Protein AF-A0A7J2RGS8-F1 (afdb_monomer_lite)

Structure (mmCIF, N/CA/C/O backbone):
data_AF-A0A7J2RGS8-F1
#
_entry.id   AF-A0A7J2RGS8-F1
#
loop_
_atom_site.group_PDB
_atom_site.id
_atom_site.type_symbol
_atom_site.label_atom_id
_atom_site.label_alt_id
_atom_site.label_comp_id
_atom_site.label_asym_id
_atom_site.label_entity_id
_atom_site.label_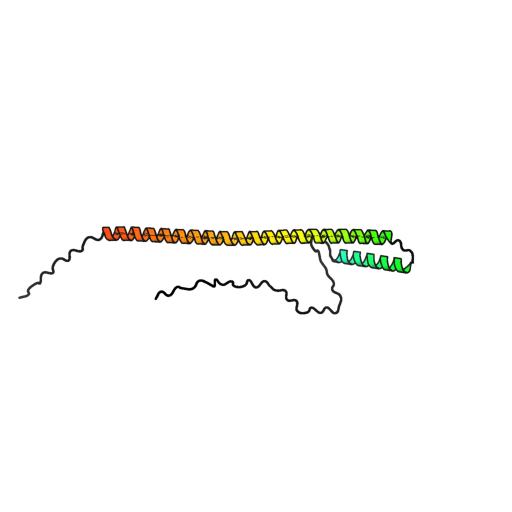seq_id
_atom_site.pdbx_PDB_ins_code
_atom_site.Cartn_x
_atom_site.Cartn_y
_atom_site.Cartn_z
_atom_site.occupancy
_atom_site.B_iso_or_equiv
_atom_site.auth_seq_id
_atom_site.auth_comp_id
_atom_site.auth_asym_id
_atom_site.auth_atom_id
_atom_site.pdbx_PDB_model_num
ATOM 1 N N . MET A 1 1 ? -1.631 3.831 64.122 1.00 44.16 1 MET A N 1
ATOM 2 C CA . MET A 1 1 ? -0.641 3.777 63.029 1.00 44.16 1 MET A CA 1
ATOM 3 C C . MET A 1 1 ? -1.417 3.383 61.784 1.00 44.16 1 MET A C 1
ATOM 5 O O . MET A 1 1 ? -1.829 2.237 61.669 1.00 44.16 1 MET A O 1
ATOM 9 N N . GLU A 1 2 ? -1.794 4.371 60.975 1.00 33.91 2 GLU A N 1
ATOM 10 C CA . GLU A 1 2 ? -2.607 4.170 59.770 1.00 33.91 2 GLU A CA 1
ATOM 11 C C . GLU A 1 2 ? -1.736 3.587 58.656 1.00 33.91 2 GLU A C 1
ATOM 13 O O . GLU A 1 2 ? -0.717 4.173 58.294 1.00 33.91 2 GLU A O 1
ATOM 18 N N . VAL A 1 3 ? -2.135 2.441 58.108 1.00 49.09 3 VAL A N 1
ATOM 19 C CA . VAL A 1 3 ? -1.510 1.866 56.913 1.00 49.09 3 VAL A CA 1
ATOM 20 C C . VAL A 1 3 ? -2.372 2.261 55.718 1.00 49.09 3 VAL A C 1
ATOM 22 O O . VAL A 1 3 ? -3.508 1.812 55.579 1.00 49.09 3 VAL A O 1
ATOM 25 N N . ARG A 1 4 ? -1.845 3.156 54.880 1.00 43.88 4 ARG A N 1
ATOM 26 C CA . ARG A 1 4 ? -2.452 3.546 53.601 1.00 43.88 4 ARG A CA 1
ATOM 27 C C . ARG A 1 4 ? -2.263 2.420 52.572 1.00 43.88 4 ARG A C 1
ATOM 29 O O . ARG A 1 4 ? -1.151 1.903 52.487 1.00 43.88 4 ARG A O 1
ATOM 36 N N . PRO A 1 5 ? -3.263 2.083 51.740 1.00 48.50 5 PRO A N 1
ATOM 37 C CA . PRO A 1 5 ? -3.039 1.244 50.568 1.00 48.50 5 PRO A CA 1
ATOM 38 C C . PRO A 1 5 ? -2.355 2.053 49.457 1.00 48.50 5 PRO A C 1
ATOM 40 O O . PRO A 1 5 ? -2.741 3.186 49.164 1.00 48.50 5 PRO A O 1
ATOM 43 N N . THR A 1 6 ? -1.327 1.464 48.854 1.00 51.09 6 THR A N 1
ATOM 44 C CA . THR A 1 6 ? -0.573 1.994 47.715 1.00 51.09 6 THR A CA 1
ATOM 45 C C . THR A 1 6 ? -1.404 1.931 46.435 1.00 51.09 6 THR A C 1
ATOM 47 O O . THR A 1 6 ? -1.865 0.862 46.045 1.00 51.09 6 THR A O 1
ATOM 50 N N . ASN A 1 7 ? -1.555 3.073 45.762 1.00 48.75 7 ASN A N 1
ATOM 51 C CA . ASN A 1 7 ? -1.927 3.123 44.350 1.00 48.75 7 ASN A CA 1
ATOM 52 C C . ASN A 1 7 ? -0.780 2.557 43.503 1.00 48.75 7 ASN A C 1
ATOM 54 O O . ASN A 1 7 ? 0.375 2.898 43.759 1.00 48.75 7 ASN A O 1
ATOM 58 N N . GLY A 1 8 ? -1.107 1.826 42.440 1.00 40.47 8 GLY A N 1
ATOM 59 C CA . GLY A 1 8 ? -0.218 1.705 41.286 1.00 40.47 8 GLY A CA 1
ATOM 60 C C . GLY A 1 8 ? -0.143 0.305 40.702 1.00 40.47 8 GLY A C 1
ATOM 61 O O . GLY A 1 8 ? 0.490 -0.570 41.280 1.00 40.47 8 GLY A O 1
ATOM 62 N N . GLY A 1 9 ? -0.728 0.147 39.517 1.00 37.19 9 GLY A N 1
ATOM 63 C CA . GLY A 1 9 ? -0.456 -0.981 38.635 1.00 37.19 9 GLY A CA 1
ATOM 64 C C . GLY A 1 9 ? -1.698 -1.506 37.938 1.00 37.19 9 GLY A C 1
ATOM 65 O O . GLY A 1 9 ? -1.950 -2.700 38.009 1.00 37.19 9 GLY A O 1
ATOM 66 N N . ASP A 1 10 ? -2.486 -0.631 37.304 1.00 43.78 10 ASP A N 1
ATOM 67 C CA . ASP A 1 10 ? -3.404 -1.099 36.267 1.00 43.78 10 ASP A CA 1
ATOM 68 C C . ASP A 1 10 ? -2.564 -1.801 35.198 1.00 43.78 10 ASP A C 1
ATOM 70 O O . ASP A 1 10 ? -1.628 -1.218 34.642 1.00 43.78 10 ASP A O 1
ATOM 74 N N . ASP A 1 11 ? -2.897 -3.069 34.977 1.00 48.66 11 ASP A N 1
ATOM 75 C CA . ASP A 1 11 ? -2.374 -3.945 33.943 1.00 48.66 11 ASP A CA 1
ATOM 76 C C . ASP A 1 11 ? -2.422 -3.248 32.576 1.00 48.66 11 ASP A C 1
ATOM 78 O O . ASP A 1 11 ? -3.397 -3.326 31.824 1.00 48.66 11 ASP A O 1
ATOM 82 N N . CYS A 1 12 ? -1.315 -2.612 32.202 1.00 45.03 12 CYS A N 1
ATOM 83 C CA . CYS A 1 12 ? -0.928 -2.492 30.808 1.00 45.03 12 CYS A CA 1
ATOM 84 C C . CYS A 1 12 ? -0.550 -3.896 30.333 1.00 45.03 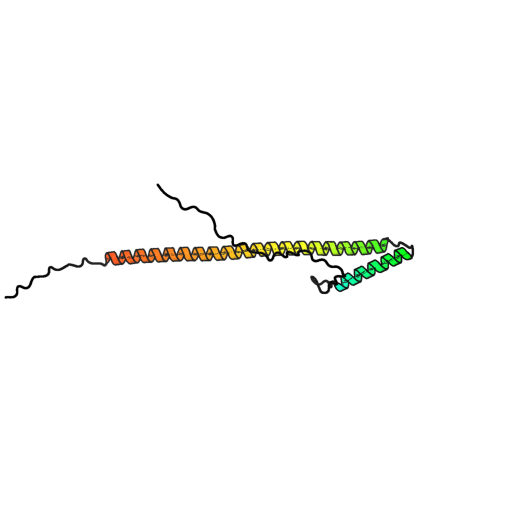12 CYS A C 1
ATOM 86 O O . CYS A 1 12 ? 0.628 -4.211 30.181 1.00 45.03 12 CYS A O 1
ATOM 88 N N . SER A 1 13 ? -1.546 -4.753 30.105 1.00 56.31 13 SER A N 1
ATOM 89 C CA . SER A 1 13 ? -1.356 -5.913 29.246 1.00 56.31 13 SER A CA 1
ATOM 90 C C . SER A 1 13 ? -0.932 -5.365 27.886 1.00 56.31 13 SER A C 1
ATOM 92 O O . SER A 1 13 ? -1.764 -4.852 27.130 1.00 56.31 13 SER A O 1
ATOM 94 N N . GLU A 1 14 ? 0.381 -5.376 27.647 1.00 53.25 14 GLU A N 1
ATOM 95 C CA . GLU A 1 14 ? 1.024 -5.042 26.387 1.00 53.25 14 GLU A CA 1
ATOM 96 C C . GLU A 1 14 ? 0.189 -5.630 25.258 1.00 53.25 14 GLU A C 1
ATOM 98 O O . GLU A 1 14 ? 0.048 -6.848 25.119 1.00 53.25 14 GLU A O 1
ATOM 103 N N . ILE A 1 15 ? -0.378 -4.755 24.429 1.00 45.62 15 ILE A N 1
ATOM 104 C CA . ILE A 1 15 ? -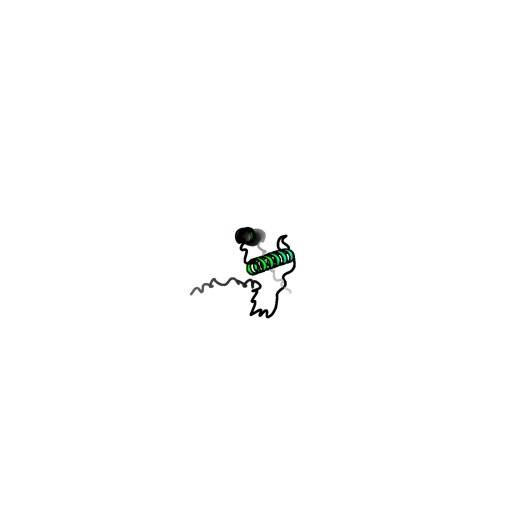0.845 -5.178 23.121 1.00 45.62 15 ILE A CA 1
ATOM 105 C C . ILE A 1 15 ? 0.428 -5.560 22.382 1.00 45.62 15 ILE A C 1
ATOM 107 O O . ILE A 1 15 ? 1.135 -4.703 21.850 1.00 45.62 15 ILE A O 1
ATOM 111 N N . LYS A 1 16 ? 0.733 -6.857 22.395 1.00 43.91 16 LYS A N 1
ATOM 112 C CA . LYS A 1 16 ? 1.757 -7.462 21.561 1.00 43.91 16 LYS A CA 1
ATOM 113 C C . LYS A 1 16 ? 1.281 -7.281 20.121 1.00 43.91 16 LYS A C 1
ATOM 115 O O . LYS A 1 16 ? 0.553 -8.108 19.577 1.00 43.91 16 LYS A O 1
ATOM 120 N N . LEU A 1 17 ? 1.615 -6.132 19.533 1.00 46.06 17 LEU A N 1
ATOM 121 C CA . LEU A 1 17 ? 1.592 -5.955 18.087 1.00 46.06 17 LEU A CA 1
ATOM 122 C C . LEU A 1 17 ? 2.339 -7.164 17.508 1.00 46.06 17 LEU A C 1
ATOM 124 O O . LEU A 1 17 ? 3.356 -7.550 18.098 1.00 46.06 17 LEU A O 1
ATOM 128 N N . PRO A 1 18 ? 1.874 -7.794 16.417 1.00 46.06 18 PRO A N 1
ATOM 129 C CA . PRO A 1 18 ? 2.710 -8.761 15.733 1.00 46.06 18 PRO A CA 1
ATOM 130 C C . PRO A 1 18 ? 3.972 -8.011 15.312 1.00 46.06 18 PRO A C 1
ATOM 132 O O . PRO A 1 18 ? 3.960 -7.218 14.373 1.00 46.06 18 PRO A O 1
ATOM 135 N N . GLN A 1 19 ? 5.052 -8.195 16.069 1.00 45.59 19 GLN A N 1
ATOM 136 C CA . GLN A 1 19 ? 6.361 -7.788 15.623 1.00 45.59 19 GLN A CA 1
ATOM 137 C C . GLN A 1 19 ? 6.646 -8.683 14.426 1.00 45.59 19 GLN A C 1
ATOM 139 O O . GLN A 1 19 ? 6.857 -9.885 14.582 1.00 45.59 19 GLN A O 1
ATOM 144 N N . THR A 1 20 ? 6.637 -8.116 13.224 1.00 47.50 20 THR A N 1
ATOM 145 C CA . THR A 1 20 ? 7.374 -8.696 12.105 1.00 47.50 20 THR A CA 1
ATOM 146 C C . THR A 1 20 ? 8.854 -8.579 12.446 1.00 47.50 20 THR A C 1
ATOM 148 O O . THR A 1 20 ? 9.540 -7.662 12.006 1.00 47.50 20 THR A O 1
ATOM 151 N N . GLN A 1 21 ? 9.328 -9.475 13.310 1.00 47.94 21 GLN A N 1
ATOM 152 C CA . GLN A 1 21 ? 10.741 -9.784 13.419 1.00 47.94 21 GLN A CA 1
ATOM 153 C C . GLN A 1 21 ? 11.068 -10.627 12.190 1.00 47.94 21 GLN A C 1
ATOM 155 O O . GLN A 1 21 ? 10.833 -11.831 12.166 1.00 47.94 21 GLN A O 1
ATOM 160 N N . SER A 1 22 ? 11.536 -9.986 11.122 1.00 54.78 22 SER A N 1
ATOM 161 C CA . SER A 1 22 ? 12.281 -10.711 10.102 1.00 54.78 22 SER A CA 1
ATOM 162 C C . SER A 1 22 ? 13.694 -10.890 10.643 1.00 54.78 22 SER A C 1
ATOM 164 O O . SER A 1 22 ? 14.561 -10.043 10.427 1.00 54.78 22 SER A O 1
ATOM 166 N N . GLU A 1 23 ? 13.911 -11.959 11.404 1.00 56.16 23 GLU A N 1
ATOM 167 C CA . GLU A 1 23 ? 15.265 -12.445 11.633 1.00 56.16 23 GLU A CA 1
ATOM 168 C C . GLU A 1 23 ? 15.755 -13.018 10.301 1.00 56.16 23 GLU A C 1
ATOM 170 O O . GLU A 1 23 ? 15.309 -14.070 9.853 1.00 56.16 23 GLU A O 1
ATOM 175 N N . SER A 1 24 ? 16.603 -12.236 9.635 1.00 64.31 24 SER A N 1
ATOM 176 C CA . SER A 1 24 ? 17.490 -12.659 8.551 1.00 64.31 24 SER A CA 1
ATOM 177 C C . SER A 1 24 ? 16.820 -13.468 7.435 1.00 64.31 24 SER A C 1
ATOM 179 O O . SER A 1 24 ? 17.051 -14.666 7.287 1.00 64.31 24 SER A O 1
ATOM 181 N N . LEU A 1 25 ? 16.025 -12.800 6.592 1.00 65.44 25 LEU A N 1
ATOM 182 C CA . LEU A 1 25 ? 15.636 -13.378 5.307 1.00 65.44 25 LEU A CA 1
ATOM 183 C C . LEU A 1 25 ? 16.820 -13.246 4.336 1.00 65.44 25 LEU A C 1
ATOM 185 O O . LEU A 1 25 ? 16.997 -12.208 3.699 1.00 65.44 25 LEU A O 1
ATOM 189 N N . GLU A 1 26 ? 17.659 -14.275 4.259 1.00 65.38 26 GLU A N 1
ATOM 190 C CA . GLU A 1 26 ? 18.746 -14.328 3.282 1.00 65.38 26 GLU A CA 1
ATOM 191 C C . GLU A 1 26 ? 18.198 -14.854 1.951 1.00 65.38 26 GLU A C 1
ATOM 193 O O . GLU A 1 26 ? 17.887 -16.035 1.790 1.00 65.38 26 GLU A O 1
ATOM 198 N N . VAL A 1 27 ? 18.011 -13.941 0.998 1.00 68.81 27 VAL A N 1
ATOM 199 C CA . VAL A 1 27 ? 17.509 -14.265 -0.337 1.00 68.81 27 VAL A CA 1
ATOM 200 C C . VAL A 1 27 ? 18.703 -14.389 -1.275 1.00 68.81 27 VAL A C 1
ATOM 202 O O . VAL A 1 27 ? 19.280 -13.395 -1.702 1.00 68.81 27 VAL A O 1
ATOM 205 N N . LEU A 1 28 ? 19.078 -15.631 -1.579 1.00 73.56 28 LEU A N 1
ATOM 206 C CA . LEU A 1 28 ? 20.216 -15.971 -2.444 1.00 73.56 28 LEU A CA 1
ATOM 207 C C . LEU A 1 28 ? 19.848 -16.046 -3.941 1.00 73.56 28 LEU A C 1
ATOM 209 O O . LEU A 1 28 ? 20.631 -16.549 -4.742 1.00 73.56 28 LEU A O 1
ATOM 213 N N . GLY A 1 29 ? 18.656 -15.582 -4.327 1.00 73.94 29 GLY A N 1
ATOM 214 C CA . GLY A 1 29 ? 18.151 -15.644 -5.700 1.00 73.94 29 GLY A CA 1
ATOM 215 C C . GLY A 1 29 ? 17.167 -14.522 -6.022 1.00 73.94 29 GLY A C 1
ATOM 216 O O . GLY A 1 29 ? 16.870 -13.679 -5.177 1.00 73.94 29 GLY A O 1
ATOM 217 N N . ASP A 1 30 ? 16.656 -14.514 -7.251 1.00 79.38 30 ASP A N 1
ATOM 218 C CA . ASP A 1 30 ? 15.780 -13.443 -7.721 1.00 79.38 30 ASP A CA 1
ATOM 219 C C . ASP A 1 30 ? 14.394 -13.505 -7.064 1.00 79.38 30 ASP A C 1
ATOM 221 O O . ASP A 1 30 ? 13.729 -14.544 -7.041 1.00 79.38 30 ASP A O 1
ATOM 225 N N . ILE A 1 31 ? 13.920 -12.359 -6.570 1.00 68.88 31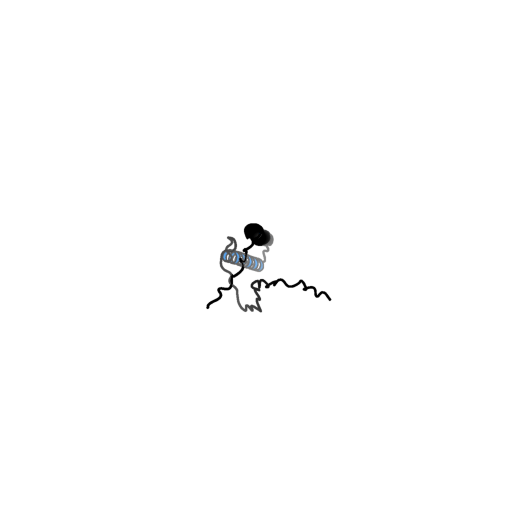 ILE A N 1
ATOM 226 C CA . ILE A 1 31 ? 12.555 -12.200 -6.062 1.00 68.88 31 ILE A CA 1
ATOM 227 C C . ILE A 1 31 ? 11.693 -11.636 -7.185 1.00 68.88 31 ILE A C 1
ATOM 229 O O . ILE A 1 31 ? 11.857 -10.487 -7.592 1.00 68.88 31 ILE A O 1
ATOM 233 N N . THR A 1 32 ? 10.729 -12.423 -7.657 1.00 68.44 32 THR A N 1
ATOM 234 C CA . THR A 1 32 ? 9.712 -11.927 -8.591 1.00 68.44 32 THR A CA 1
ATOM 235 C C . THR A 1 32 ? 8.497 -11.436 -7.810 1.00 68.44 32 THR A C 1
ATOM 237 O O . THR A 1 32 ? 7.808 -12.221 -7.161 1.00 68.44 32 THR A O 1
ATOM 240 N N . LEU A 1 33 ? 8.223 -10.133 -7.881 1.00 71.75 33 LEU A N 1
ATOM 241 C CA . LEU A 1 33 ? 7.016 -9.524 -7.322 1.00 71.75 33 LEU A CA 1
ATOM 242 C C . LEU A 1 33 ? 5.927 -9.460 -8.402 1.00 71.75 33 LEU A C 1
ATOM 244 O O . LEU A 1 33 ? 6.116 -8.859 -9.460 1.00 71.75 33 LEU A O 1
ATOM 248 N N . THR A 1 34 ? 4.771 -10.067 -8.134 1.00 79.50 34 THR A N 1
ATOM 249 C CA . THR A 1 34 ? 3.608 -10.062 -9.038 1.00 79.50 34 THR A CA 1
ATOM 250 C C . THR A 1 34 ? 2.376 -9.500 -8.342 1.00 79.50 34 THR A C 1
ATOM 252 O O . THR A 1 34 ? 2.200 -9.714 -7.142 1.00 79.50 34 THR A O 1
ATOM 255 N N . GLY A 1 35 ? 1.483 -8.857 -9.097 1.00 79.56 35 GLY A N 1
ATOM 256 C CA . GLY A 1 35 ? 0.180 -8.402 -8.608 1.00 79.56 35 GLY A CA 1
ATOM 257 C C . GLY A 1 35 ? -0.043 -6.900 -8.752 1.00 79.56 35 GLY A C 1
ATOM 258 O O . GLY A 1 35 ? 0.809 -6.160 -9.240 1.00 79.56 35 GLY A O 1
ATOM 259 N N . VAL A 1 36 ? -1.225 -6.455 -8.326 1.00 77.81 36 VAL A N 1
ATOM 260 C CA . VAL A 1 36 ? -1.655 -5.058 -8.425 1.00 77.81 36 VAL A CA 1
ATOM 261 C C . VAL A 1 36 ? -1.546 -4.395 -7.057 1.00 77.81 36 VAL A C 1
ATOM 263 O O . VAL A 1 36 ? -2.266 -4.754 -6.125 1.00 77.81 36 VAL A O 1
ATOM 266 N N . VAL A 1 37 ? -0.680 -3.391 -6.939 1.00 77.12 37 VAL A N 1
ATOM 267 C CA . VAL A 1 37 ? -0.558 -2.561 -5.736 1.00 77.12 37 VAL A CA 1
ATOM 268 C C . VAL A 1 37 ? -1.216 -1.220 -6.020 1.00 77.12 37 VAL A C 1
ATOM 270 O O . VAL A 1 37 ? -0.745 -0.444 -6.847 1.00 77.12 37 VAL A O 1
ATOM 273 N N . ASN A 1 38 ? -2.326 -0.931 -5.335 1.00 65.50 38 ASN A N 1
ATOM 274 C CA . ASN A 1 38 ? -3.056 0.338 -5.470 1.00 65.50 38 ASN A CA 1
ATOM 275 C C . ASN A 1 38 ? -3.451 0.694 -6.921 1.00 65.50 38 ASN A C 1
ATOM 277 O O . ASN A 1 38 ? -3.434 1.864 -7.297 1.00 65.50 38 ASN A O 1
ATOM 281 N N . GLY A 1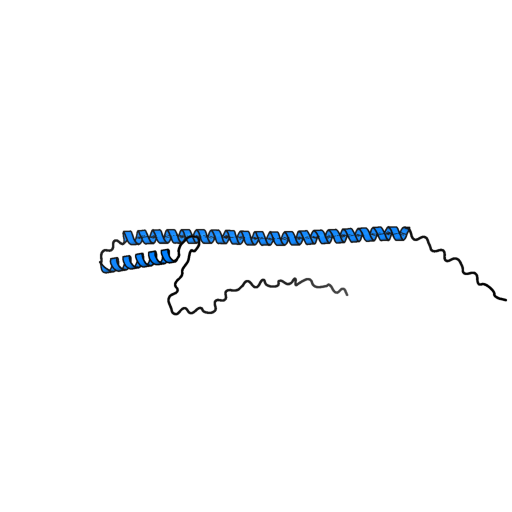 39 ? -3.813 -0.306 -7.729 1.00 75.25 39 GLY A N 1
ATOM 282 C CA . GLY A 1 39 ? -4.196 -0.124 -9.135 1.00 75.25 39 GLY A CA 1
ATOM 283 C C . GLY A 1 39 ? -3.024 -0.095 -10.118 1.00 75.25 39 GLY A C 1
ATOM 284 O O . GLY A 1 39 ? -3.254 0.049 -11.314 1.00 75.25 39 GLY A O 1
ATOM 285 N N . VAL A 1 40 ? -1.788 -0.252 -9.638 1.00 71.12 40 VAL A N 1
ATOM 286 C CA . VAL A 1 40 ? -0.591 -0.347 -10.477 1.00 71.12 40 VAL A CA 1
ATOM 287 C C . VAL A 1 40 ? -0.133 -1.798 -10.541 1.00 71.12 40 VAL A C 1
ATOM 289 O O . VAL A 1 40 ? 0.102 -2.420 -9.505 1.00 71.12 40 VAL A O 1
ATOM 292 N N . ASP A 1 41 ? -0.016 -2.337 -11.751 1.00 83.12 41 ASP A N 1
ATOM 293 C CA . ASP A 1 41 ? 0.531 -3.672 -11.979 1.00 83.12 41 ASP A CA 1
ATOM 294 C C . ASP A 1 41 ? 2.060 -3.645 -11.808 1.00 83.12 41 ASP A C 1
ATOM 296 O O . ASP A 1 41 ? 2.782 -2.958 -12.537 1.00 83.12 41 ASP A O 1
ATOM 300 N N . VAL A 1 42 ? 2.553 -4.382 -10.811 1.00 82.56 42 VAL A N 1
ATOM 301 C CA . VAL A 1 42 ? 3.982 -4.464 -10.478 1.00 82.56 42 VAL A CA 1
ATOM 302 C C . VAL A 1 42 ? 4.765 -5.166 -11.587 1.00 82.56 42 VAL A C 1
ATOM 304 O O . VAL A 1 42 ? 5.912 -4.812 -11.857 1.00 82.56 42 VAL A O 1
ATOM 307 N N . THR A 1 43 ? 4.146 -6.117 -12.286 1.00 80.31 43 THR A N 1
ATOM 308 C CA . THR A 1 43 ? 4.780 -6.824 -13.401 1.00 80.31 43 THR A CA 1
ATOM 309 C C . THR A 1 43 ? 4.920 -5.917 -14.623 1.00 80.31 43 THR A C 1
ATOM 311 O O . THR A 1 43 ? 5.917 -6.010 -15.340 1.00 80.31 43 THR A O 1
ATOM 314 N N . ASP A 1 44 ? 3.972 -5.005 -14.842 1.00 80.38 44 ASP A N 1
ATOM 315 C CA . ASP A 1 44 ? 4.071 -4.010 -15.915 1.00 80.38 44 ASP A CA 1
ATOM 316 C C . ASP A 1 44 ? 5.176 -2.977 -15.633 1.00 80.38 44 ASP A C 1
ATOM 318 O O . ASP A 1 44 ? 5.987 -2.674 -16.508 1.00 80.38 44 ASP A O 1
ATOM 322 N N . LEU A 1 45 ? 5.300 -2.522 -14.381 1.00 79.19 45 LEU A N 1
ATOM 323 C CA . LEU A 1 45 ? 6.433 -1.695 -13.946 1.00 79.19 45 LEU A CA 1
ATOM 324 C C . LEU A 1 45 ? 7.779 -2.402 -14.150 1.00 79.19 45 LEU A C 1
ATOM 326 O O . LEU A 1 45 ? 8.705 -1.795 -14.690 1.00 79.19 45 LEU A O 1
ATOM 330 N N . GLN A 1 46 ? 7.882 -3.679 -13.769 1.00 79.94 46 GLN A N 1
ATOM 331 C CA . GLN A 1 46 ? 9.100 -4.472 -13.961 1.00 79.94 46 GLN A CA 1
ATOM 332 C C . GLN A 1 46 ? 9.488 -4.532 -15.448 1.00 79.94 46 GLN A C 1
ATOM 334 O O . GLN A 1 46 ? 10.643 -4.298 -15.797 1.00 79.94 46 GLN A O 1
ATOM 339 N N . ARG A 1 47 ? 8.514 -4.762 -16.343 1.00 81.94 47 ARG A N 1
ATOM 340 C CA . ARG A 1 47 ? 8.744 -4.759 -17.799 1.00 81.94 47 ARG A CA 1
ATOM 341 C C . ARG A 1 47 ? 9.210 -3.399 -18.310 1.00 81.94 47 ARG A C 1
ATOM 343 O O . ARG A 1 47 ? 10.117 -3.349 -19.140 1.00 81.94 47 ARG A O 1
ATOM 350 N N . GLN A 1 48 ? 8.609 -2.310 -17.833 1.00 79.81 48 GLN A N 1
ATOM 351 C CA . GLN A 1 48 ? 9.007 -0.954 -18.220 1.00 79.81 48 GLN A CA 1
ATOM 352 C C . GLN A 1 48 ? 10.448 -0.644 -17.787 1.00 79.81 48 GLN A C 1
ATOM 354 O O . GLN A 1 48 ? 11.202 -0.073 -18.574 1.00 79.81 48 GLN A O 1
ATOM 359 N N . ILE A 1 49 ? 10.861 -1.069 -16.588 1.00 82.06 49 ILE A N 1
ATOM 360 C CA . ILE A 1 49 ? 12.240 -0.904 -16.099 1.00 82.06 49 ILE A CA 1
ATOM 361 C C . ILE A 1 49 ? 13.223 -1.683 -16.979 1.00 82.06 49 ILE A C 1
ATOM 363 O O . ILE A 1 49 ? 14.163 -1.088 -17.505 1.00 82.06 49 ILE A O 1
ATOM 367 N N . THR A 1 50 ? 12.966 -2.969 -17.236 1.00 80.25 50 THR A N 1
ATOM 368 C CA . THR A 1 50 ? 13.838 -3.790 -18.095 1.00 80.25 50 THR A CA 1
ATOM 369 C C . THR A 1 50 ? 13.938 -3.230 -19.520 1.00 80.25 50 THR A C 1
ATOM 371 O O . THR A 1 50 ? 15.004 -3.265 -20.140 1.00 80.25 50 THR A O 1
ATOM 374 N N . ALA A 1 51 ? 12.850 -2.666 -20.054 1.00 76.81 51 ALA A N 1
ATOM 375 C CA . ALA A 1 51 ? 12.866 -2.008 -21.359 1.00 76.81 51 ALA A CA 1
ATOM 376 C C . ALA A 1 51 ? 13.760 -0.755 -21.370 1.00 76.81 51 ALA A C 1
ATOM 378 O O . ALA A 1 51 ? 14.486 -0.534 -22.342 1.00 76.81 51 ALA A O 1
ATOM 379 N N . VAL A 1 52 ? 13.744 0.042 -20.296 1.00 74.94 52 VAL A N 1
ATOM 380 C CA . VAL A 1 52 ? 14.624 1.212 -20.136 1.00 74.94 52 VAL A CA 1
ATOM 381 C C . VAL A 1 52 ? 16.088 0.788 -20.012 1.00 74.94 52 VAL A C 1
ATOM 383 O O . VAL A 1 52 ? 16.938 1.366 -20.688 1.00 74.94 52 VAL A O 1
ATOM 386 N N . GLU A 1 53 ? 16.388 -0.246 -19.225 1.00 75.81 53 GLU A N 1
ATOM 387 C CA . GLU A 1 53 ? 17.749 -0.788 -19.083 1.00 75.81 53 GLU A CA 1
ATOM 388 C C . GLU A 1 53 ? 18.296 -1.281 -20.426 1.00 75.81 53 GLU A C 1
ATOM 390 O O . GLU A 1 53 ? 19.387 -0.891 -20.841 1.00 75.81 53 GLU A O 1
ATOM 395 N N . THR A 1 54 ? 17.485 -2.030 -21.178 1.00 74.88 54 THR A N 1
ATOM 396 C CA . THR A 1 54 ? 17.868 -2.535 -22.505 1.00 74.88 54 THR A CA 1
ATOM 397 C C . THR A 1 54 ? 18.142 -1.395 -23.492 1.00 74.88 54 THR A C 1
ATOM 399 O O . THR A 1 54 ? 19.082 -1.469 -24.286 1.00 74.88 54 THR A O 1
ATOM 402 N N . LYS A 1 55 ? 17.334 -0.325 -23.465 1.00 72.31 55 LYS A N 1
ATOM 403 C CA . LYS A 1 55 ? 17.576 0.871 -24.287 1.00 72.31 55 LYS A CA 1
ATOM 404 C C . LYS A 1 55 ? 18.856 1.591 -23.863 1.00 72.31 55 LYS A C 1
ATOM 406 O O . LYS A 1 55 ? 19.641 1.971 -24.725 1.00 72.31 55 LYS A O 1
ATOM 411 N N . MET A 1 56 ? 19.096 1.733 -22.559 1.00 68.56 56 MET A N 1
ATOM 412 C CA . MET A 1 56 ? 20.327 2.328 -22.035 1.00 68.56 56 MET A CA 1
ATOM 413 C C . MET A 1 56 ? 21.572 1.557 -22.473 1.00 68.56 56 MET A C 1
ATOM 415 O O . MET A 1 56 ? 22.561 2.176 -22.868 1.00 68.56 56 MET A O 1
ATOM 419 N N . ASP A 1 57 ? 21.534 0.228 -22.427 1.00 70.62 57 ASP A N 1
ATOM 420 C CA . ASP A 1 57 ? 22.674 -0.598 -22.821 1.00 70.62 57 ASP A CA 1
ATOM 421 C C . ASP A 1 57 ? 22.914 -0.565 -24.335 1.00 70.62 57 ASP A C 1
ATOM 423 O O . ASP A 1 57 ? 24.067 -0.493 -24.763 1.00 70.62 57 ASP A O 1
ATOM 427 N N . LYS A 1 58 ? 21.853 -0.484 -25.150 1.00 66.56 58 LYS A N 1
ATOM 428 C CA . LYS A 1 58 ? 21.983 -0.212 -26.593 1.00 66.56 58 LYS A CA 1
ATOM 429 C C . LYS A 1 58 ? 22.588 1.165 -26.874 1.00 66.56 58 LYS A C 1
ATOM 431 O O . LYS A 1 58 ? 23.527 1.254 -27.657 1.00 66.56 58 LYS A O 1
ATOM 436 N N . CYS A 1 59 ? 22.148 2.218 -26.181 1.00 60.62 59 CYS A N 1
ATOM 437 C CA . CYS A 1 59 ? 22.731 3.557 -26.329 1.00 60.62 59 CYS A CA 1
ATOM 438 C C . CYS A 1 59 ? 24.214 3.609 -25.920 1.00 60.62 59 CYS A C 1
ATOM 440 O O . CYS A 1 59 ? 24.998 4.317 -26.550 1.00 60.62 59 CYS A O 1
ATOM 442 N N . LYS A 1 60 ? 24.626 2.849 -24.892 1.00 64.06 60 LYS A N 1
ATOM 443 C CA . LYS A 1 60 ? 26.047 2.709 -24.525 1.00 64.06 60 LYS A CA 1
ATOM 444 C C . LYS A 1 60 ? 26.849 1.976 -25.603 1.00 64.06 60 LYS A C 1
ATOM 446 O O . LYS A 1 60 ? 27.996 2.342 -25.839 1.00 64.06 60 LYS A O 1
ATOM 451 N N . ALA A 1 61 ? 26.265 0.957 -26.234 1.00 61.69 61 ALA A N 1
ATOM 452 C CA . ALA A 1 61 ? 26.919 0.168 -27.276 1.00 61.69 61 ALA A CA 1
ATOM 453 C C . ALA A 1 61 ? 27.058 0.929 -28.607 1.00 61.69 61 ALA A C 1
ATOM 455 O O . ALA A 1 61 ? 28.049 0.755 -29.311 1.00 61.69 61 ALA A O 1
ATOM 456 N N . GLU A 1 62 ? 26.095 1.790 -28.942 1.00 63.47 62 GLU A N 1
ATOM 457 C CA . GLU A 1 62 ? 26.061 2.533 -30.209 1.00 63.47 62 GLU A CA 1
ATOM 458 C C . GLU A 1 62 ? 26.856 3.852 -30.170 1.00 63.47 62 GLU A C 1
ATOM 460 O O . GLU A 1 62 ? 27.001 4.512 -31.197 1.00 63.47 62 GLU A O 1
ATOM 465 N N . GLY A 1 63 ? 27.380 4.261 -29.003 1.00 53.75 63 GLY A N 1
ATOM 466 C CA . GLY A 1 63 ? 28.181 5.486 -28.838 1.00 53.75 63 GLY A CA 1
ATOM 467 C C . GLY A 1 63 ? 27.426 6.791 -29.130 1.00 53.75 63 GLY A C 1
ATOM 468 O O . GLY A 1 63 ? 28.010 7.873 -29.074 1.00 53.75 63 GLY A O 1
ATOM 469 N N . ASN A 1 64 ? 26.129 6.698 -29.424 1.00 59.69 64 ASN A N 1
ATOM 470 C CA . ASN A 1 64 ? 25.261 7.802 -29.790 1.00 59.69 64 ASN A CA 1
ATOM 471 C C . ASN A 1 64 ? 24.384 8.132 -28.581 1.00 59.69 64 ASN A C 1
ATOM 473 O O . ASN A 1 64 ? 23.298 7.589 -28.373 1.00 59.69 64 ASN A O 1
ATOM 477 N N . TYR A 1 65 ? 24.925 8.974 -27.707 1.00 54.38 65 TYR A N 1
ATOM 478 C CA . TYR A 1 65 ? 24.261 9.393 -26.486 1.00 54.38 65 TYR A CA 1
ATOM 479 C C . TYR A 1 65 ? 23.186 10.433 -26.796 1.00 54.38 65 TYR A C 1
ATOM 481 O O . TYR A 1 65 ? 23.394 11.623 -26.552 1.00 54.38 65 TYR A O 1
ATOM 489 N N . ASP A 1 66 ? 21.997 10.002 -27.216 1.00 63.81 66 ASP A N 1
ATOM 490 C CA . ASP A 1 66 ? 20.809 10.843 -27.043 1.00 63.81 66 ASP A CA 1
ATOM 491 C C . ASP A 1 66 ? 20.378 10.806 -25.562 1.00 63.81 66 ASP A C 1
ATOM 493 O O . ASP A 1 66 ? 19.303 10.360 -25.156 1.00 63.81 66 ASP A O 1
ATOM 497 N N . LEU A 1 67 ? 21.308 11.237 -24.700 1.00 62.19 67 LEU A N 1
ATOM 498 C CA . LEU A 1 67 ? 21.192 11.271 -23.243 1.00 62.19 67 LEU A CA 1
ATOM 499 C C . LEU A 1 67 ? 19.983 12.109 -22.804 1.00 62.19 67 LEU A C 1
ATOM 501 O O . LEU A 1 67 ? 19.535 11.996 -21.665 1.00 62.19 67 LEU A O 1
ATOM 505 N N . ILE A 1 68 ? 19.479 12.967 -23.694 1.00 63.56 68 ILE A N 1
ATOM 506 C CA . ILE A 1 68 ? 18.328 13.837 -23.488 1.00 63.56 68 ILE A CA 1
ATOM 507 C C . ILE A 1 68 ? 17.048 13.010 -23.349 1.00 63.56 68 ILE A C 1
ATOM 509 O O . ILE A 1 68 ? 16.286 13.249 -22.409 1.00 63.56 68 ILE A O 1
ATOM 513 N N . GLU A 1 69 ? 16.828 12.019 -24.216 1.00 68.88 69 GLU A N 1
ATOM 514 C CA . GLU A 1 69 ? 15.608 11.206 -24.191 1.00 68.88 69 GLU A CA 1
ATOM 515 C C . GLU A 1 69 ? 15.596 10.268 -22.978 1.00 68.88 69 GLU A C 1
ATOM 517 O O . GLU A 1 69 ? 14.638 10.266 -22.200 1.00 68.88 69 GLU A O 1
ATOM 522 N N . VAL A 1 70 ? 16.714 9.581 -22.724 1.00 70.94 70 VAL A N 1
ATOM 523 C CA . VAL A 1 70 ? 16.882 8.716 -21.544 1.00 70.94 70 VAL A CA 1
ATOM 524 C C . VAL A 1 70 ? 16.713 9.517 -20.248 1.00 70.94 70 VAL A C 1
ATOM 526 O O . VAL A 1 70 ? 16.000 9.089 -19.340 1.00 70.94 70 VAL A O 1
ATOM 529 N N . LYS A 1 71 ? 17.299 10.719 -20.152 1.00 71.19 71 LYS A N 1
ATOM 530 C CA . LYS A 1 71 ? 17.157 11.596 -18.976 1.00 71.19 71 LYS A CA 1
ATOM 531 C C . LYS A 1 71 ? 15.730 12.123 -18.812 1.00 71.19 71 LYS A C 1
ATOM 533 O O . LYS A 1 71 ? 15.280 12.289 -17.677 1.00 71.19 71 LYS A O 1
ATOM 538 N N . ALA A 1 72 ? 15.010 12.376 -19.905 1.00 70.31 72 ALA A N 1
ATOM 539 C CA . ALA A 1 72 ? 13.606 12.775 -19.856 1.00 70.31 72 ALA A CA 1
ATOM 540 C C . ALA A 1 72 ? 12.704 11.627 -19.372 1.00 70.31 72 ALA A C 1
ATOM 542 O O . ALA A 1 72 ? 11.807 11.857 -18.557 1.00 70.31 72 ALA A O 1
ATOM 543 N N . GLU A 1 73 ? 12.959 10.398 -19.822 1.00 79.81 73 GLU A N 1
ATOM 544 C CA . GLU A 1 73 ? 12.214 9.206 -19.405 1.00 79.81 73 GLU A CA 1
ATOM 545 C C . GLU A 1 73 ? 12.504 8.853 -17.933 1.00 79.81 73 GLU A C 1
ATOM 547 O O . GLU A 1 73 ? 11.571 8.671 -17.146 1.00 79.81 73 GLU A O 1
ATOM 552 N N . LEU A 1 74 ? 13.773 8.916 -17.505 1.00 80.75 74 LEU A N 1
ATOM 553 C CA . LEU A 1 74 ? 14.161 8.799 -16.092 1.00 80.75 74 LEU A CA 1
ATOM 554 C C . LEU A 1 74 ? 13.506 9.874 -15.220 1.00 80.75 74 LEU A C 1
ATOM 556 O O . LEU A 1 74 ? 12.986 9.555 -14.153 1.00 80.75 74 LEU A O 1
ATOM 560 N N . ARG A 1 75 ? 13.475 11.136 -15.667 1.00 78.81 75 ARG A N 1
ATOM 561 C CA . ARG A 1 75 ? 12.818 12.222 -14.924 1.00 78.81 75 ARG A CA 1
ATOM 562 C C . ARG A 1 75 ? 11.324 11.957 -14.745 1.00 78.81 75 ARG A C 1
ATOM 564 O O . ARG A 1 75 ? 10.828 12.082 -13.628 1.00 78.81 75 ARG A O 1
ATOM 571 N N . LYS A 1 76 ? 10.625 11.533 -15.804 1.00 82.44 76 LYS A N 1
ATOM 572 C CA . LYS A 1 76 ? 9.206 11.145 -15.721 1.00 82.44 76 LYS A CA 1
ATOM 573 C C . LYS A 1 76 ? 8.994 9.993 -14.737 1.00 82.44 76 LYS A C 1
ATOM 575 O O . LYS A 1 76 ? 8.034 10.015 -13.970 1.00 82.44 76 LYS A O 1
ATOM 580 N N . ASN A 1 77 ? 9.885 9.005 -14.729 1.00 83.75 77 ASN A N 1
ATOM 581 C CA . ASN A 1 77 ? 9.800 7.880 -13.800 1.00 83.75 77 ASN A CA 1
ATOM 582 C C . ASN A 1 77 ? 10.045 8.318 -12.348 1.00 83.75 77 ASN A C 1
ATOM 584 O O . ASN A 1 77 ? 9.273 7.938 -11.469 1.00 83.75 77 ASN A O 1
ATOM 588 N N . PHE A 1 78 ? 11.032 9.181 -12.090 1.00 86.06 78 PHE A N 1
ATOM 589 C CA . PHE A 1 78 ? 11.250 9.757 -10.759 1.00 86.06 78 PHE A CA 1
ATOM 590 C C . PHE A 1 78 ? 10.064 10.603 -10.283 1.00 86.06 78 PHE A C 1
ATOM 592 O O . PHE A 1 78 ? 9.684 10.504 -9.118 1.00 86.06 78 PHE A O 1
ATOM 599 N N . GLU A 1 79 ? 9.439 11.385 -11.166 1.00 84.56 79 GLU A N 1
ATOM 600 C CA . GLU A 1 79 ? 8.229 12.153 -10.843 1.00 84.56 79 GLU A CA 1
ATOM 601 C C . GLU A 1 79 ? 7.050 11.229 -10.486 1.00 84.56 79 GLU A C 1
ATOM 603 O O . GLU A 1 79 ? 6.364 11.466 -9.487 1.00 84.56 79 GLU A O 1
ATOM 608 N N . LYS A 1 80 ? 6.853 10.125 -11.223 1.00 84.25 80 LYS A N 1
ATOM 609 C CA . LYS A 1 80 ? 5.846 9.101 -10.885 1.00 84.25 80 LYS A CA 1
ATOM 610 C C . LYS A 1 80 ? 6.116 8.456 -9.523 1.00 84.25 80 LYS A C 1
ATOM 612 O O . LYS A 1 80 ? 5.193 8.337 -8.717 1.00 84.25 80 LYS A O 1
ATOM 617 N N . ILE A 1 81 ? 7.366 8.074 -9.250 1.00 85.38 81 ILE A N 1
ATOM 618 C CA . ILE A 1 81 ? 7.772 7.483 -7.965 1.00 85.38 81 ILE A CA 1
ATOM 619 C C . ILE A 1 81 ? 7.533 8.479 -6.825 1.00 85.38 81 ILE A C 1
ATOM 621 O O . ILE A 1 81 ? 6.924 8.123 -5.819 1.00 85.38 81 ILE A O 1
ATOM 625 N N . ALA A 1 82 ? 7.938 9.741 -6.984 1.00 80.31 82 ALA A N 1
ATOM 626 C CA . ALA A 1 82 ? 7.717 10.782 -5.981 1.00 80.31 82 ALA A CA 1
ATOM 627 C C . ALA A 1 82 ? 6.219 11.008 -5.701 1.00 80.31 82 ALA A C 1
ATOM 629 O O . ALA A 1 82 ? 5.815 11.136 -4.539 1.00 80.31 82 ALA A O 1
ATOM 630 N N . GLY A 1 83 ? 5.386 10.998 -6.746 1.00 82.56 83 GLY A N 1
ATOM 631 C CA . GLY A 1 83 ? 3.930 11.071 -6.620 1.00 82.56 83 GLY A CA 1
ATOM 632 C C . GLY A 1 83 ? 3.346 9.887 -5.845 1.00 82.56 83 GLY A C 1
ATOM 633 O O . GLY A 1 83 ? 2.559 10.084 -4.916 1.00 82.56 83 GLY A O 1
ATOM 634 N N . PHE A 1 84 ? 3.781 8.664 -6.163 1.00 85.69 84 PHE A N 1
ATOM 635 C CA . PHE A 1 84 ? 3.358 7.452 -5.458 1.00 85.69 84 PHE A CA 1
ATOM 636 C C . PHE A 1 84 ? 3.757 7.472 -3.976 1.00 85.69 84 PHE A C 1
ATOM 638 O O . PHE A 1 84 ? 2.929 7.192 -3.104 1.00 85.69 84 PHE A O 1
ATOM 645 N N . THR A 1 85 ? 4.995 7.865 -3.672 1.00 82.50 85 THR A N 1
ATOM 646 C CA . THR A 1 85 ? 5.497 7.979 -2.296 1.00 82.50 85 THR A CA 1
ATOM 647 C C . THR A 1 85 ? 4.709 9.021 -1.504 1.00 82.50 85 THR A C 1
ATOM 649 O O . THR A 1 85 ? 4.270 8.743 -0.389 1.00 82.50 85 THR A O 1
ATOM 652 N N . THR A 1 86 ? 4.439 10.189 -2.093 1.00 86.19 86 THR A N 1
ATOM 653 C CA . THR A 1 86 ? 3.657 11.255 -1.443 1.00 86.19 86 THR A CA 1
ATOM 654 C C . THR A 1 86 ? 2.229 10.799 -1.139 1.00 86.19 86 THR A C 1
ATOM 656 O O . THR A 1 86 ? 1.742 10.979 -0.021 1.00 86.19 86 THR A O 1
ATOM 659 N N . ALA A 1 87 ? 1.568 10.152 -2.103 1.00 84.31 87 ALA A N 1
ATOM 660 C CA . ALA A 1 87 ? 0.225 9.611 -1.911 1.00 84.31 87 ALA A CA 1
ATOM 661 C C . ALA A 1 87 ? 0.192 8.519 -0.828 1.00 84.31 87 ALA A C 1
ATOM 663 O O . ALA A 1 87 ? -0.739 8.471 -0.022 1.00 84.31 87 ALA A O 1
ATOM 664 N N . THR A 1 88 ? 1.221 7.670 -0.776 1.00 85.12 88 THR A N 1
ATOM 665 C CA . THR A 1 88 ? 1.349 6.608 0.231 1.00 85.12 88 THR A CA 1
ATOM 666 C C . THR A 1 88 ? 1.530 7.186 1.633 1.00 85.12 88 THR A C 1
ATOM 668 O O . THR A 1 88 ? 0.799 6.798 2.543 1.00 85.12 88 THR A O 1
ATOM 671 N N . ILE A 1 89 ? 2.415 8.176 1.799 1.00 87.06 89 ILE A N 1
ATOM 672 C CA . ILE A 1 89 ? 2.606 8.885 3.076 1.00 87.06 89 ILE A CA 1
ATOM 673 C C . ILE A 1 89 ? 1.295 9.533 3.533 1.00 87.06 89 ILE A C 1
ATOM 675 O O . ILE A 1 89 ? 0.930 9.437 4.704 1.00 87.06 89 ILE A O 1
ATOM 679 N N . GLN A 1 90 ? 0.553 10.166 2.621 1.00 89.81 90 GLN A N 1
ATOM 680 C CA . GLN A 1 90 ? -0.718 10.792 2.978 1.00 89.81 90 GLN A CA 1
ATOM 681 C C . GLN A 1 90 ? -1.770 9.764 3.416 1.00 89.81 90 GLN A C 1
ATOM 683 O O . GLN A 1 90 ? -2.483 9.995 4.391 1.00 89.81 90 GLN A O 1
ATOM 688 N N . ARG A 1 91 ? -1.853 8.611 2.741 1.00 87.06 91 ARG A N 1
ATOM 689 C CA . ARG A 1 91 ? -2.748 7.518 3.157 1.00 87.06 91 ARG A CA 1
ATOM 690 C C . ARG A 1 91 ? -2.367 6.966 4.529 1.00 87.06 91 ARG A C 1
ATOM 692 O O . ARG A 1 91 ? -3.261 6.741 5.337 1.00 87.06 91 ARG A O 1
ATOM 699 N N . MET A 1 92 ? -1.073 6.804 4.811 1.00 87.12 92 MET A N 1
ATOM 700 C CA . MET A 1 92 ? -0.594 6.379 6.133 1.00 87.12 92 MET A CA 1
ATOM 701 C C . MET A 1 92 ? -1.016 7.359 7.231 1.00 87.12 92 MET A C 1
ATOM 703 O O . MET A 1 92 ? -1.589 6.926 8.226 1.00 87.12 92 MET A O 1
ATOM 707 N N . LYS A 1 93 ? -0.856 8.671 7.014 1.00 88.44 93 LYS A N 1
ATOM 708 C CA . LYS A 1 93 ? -1.328 9.698 7.961 1.00 88.44 93 LYS A CA 1
ATOM 709 C C . LYS A 1 93 ? -2.835 9.624 8.216 1.00 88.44 93 LYS A C 1
ATOM 711 O O . LYS A 1 93 ? -3.274 9.778 9.352 1.00 88.44 93 LYS A O 1
ATOM 716 N N . ASN A 1 94 ? -3.630 9.384 7.172 1.00 88.81 94 ASN A N 1
ATOM 717 C CA . ASN A 1 94 ? -5.079 9.245 7.321 1.00 88.81 94 ASN A CA 1
ATOM 718 C C . ASN A 1 94 ? -5.437 7.992 8.142 1.00 88.81 94 ASN A C 1
ATOM 720 O O . ASN A 1 94 ? -6.263 8.074 9.044 1.00 88.81 94 ASN A O 1
ATOM 724 N N . ILE A 1 95 ? -4.766 6.861 7.895 1.00 91.31 95 ILE A N 1
ATOM 725 C CA . ILE A 1 95 ? -4.955 5.626 8.675 1.00 91.31 95 ILE A CA 1
ATOM 726 C C . ILE A 1 95 ? -4.560 5.838 10.143 1.00 91.31 95 ILE A C 1
ATOM 728 O O . ILE A 1 95 ? -5.272 5.394 11.042 1.00 91.31 95 ILE A O 1
ATOM 732 N N . GLU A 1 96 ? -3.448 6.526 10.408 1.00 89.88 96 GLU A N 1
ATOM 733 C CA . GLU A 1 96 ? -3.032 6.871 11.773 1.00 89.88 96 GLU A CA 1
ATOM 734 C C . GLU A 1 96 ? -4.098 7.711 12.489 1.00 89.88 96 GLU A C 1
ATOM 736 O O . GLU A 1 96 ? -4.442 7.416 13.638 1.00 89.88 96 GLU A O 1
ATOM 741 N N . ALA A 1 97 ? -4.673 8.704 11.804 1.00 85.94 97 ALA A N 1
ATOM 742 C CA . ALA A 1 97 ? -5.763 9.516 12.339 1.00 85.94 97 ALA A CA 1
ATOM 743 C C . ALA A 1 97 ? -7.021 8.679 12.632 1.00 85.94 97 ALA A C 1
ATOM 745 O O . ALA A 1 97 ? -7.588 8.790 13.724 1.00 85.94 97 ALA A O 1
ATOM 746 N N . ASP A 1 98 ? -7.413 7.790 11.716 1.00 86.69 98 ASP A N 1
ATOM 747 C CA . ASP A 1 98 ? -8.559 6.892 11.896 1.00 86.69 98 ASP A CA 1
ATOM 748 C C . ASP A 1 98 ? -8.350 5.933 13.079 1.00 86.69 98 ASP A C 1
ATOM 750 O O . ASP A 1 98 ? -9.264 5.708 13.877 1.00 86.69 98 ASP A O 1
ATOM 754 N N . ILE A 1 99 ? -7.137 5.400 13.259 1.00 86.50 99 ILE A N 1
ATOM 755 C CA . ILE A 1 99 ? -6.789 4.549 14.408 1.00 86.50 99 ILE A CA 1
ATOM 756 C C . ILE A 1 99 ? -6.928 5.326 15.720 1.00 86.50 99 ILE A C 1
ATOM 758 O O . ILE A 1 99 ? -7.469 4.792 16.695 1.00 86.50 99 ILE A O 1
ATOM 762 N N . VAL A 1 100 ? -6.443 6.569 15.767 1.00 88.12 100 VAL A N 1
ATOM 763 C CA . VAL A 1 100 ? -6.577 7.431 16.952 1.00 88.12 100 VAL A CA 1
ATOM 764 C C . VAL A 1 100 ? -8.051 7.694 17.252 1.00 88.12 100 VAL A C 1
ATOM 766 O O . VAL A 1 100 ? -8.472 7.526 18.398 1.00 88.12 100 VAL A O 1
ATOM 769 N N . PHE A 1 101 ? -8.847 8.022 16.235 1.00 85.69 101 PHE A N 1
ATOM 770 C CA . PHE A 1 101 ? -10.284 8.249 16.375 1.00 85.69 101 PHE A CA 1
ATOM 771 C C . PHE A 1 101 ? -11.033 7.004 16.880 1.00 85.69 101 PHE A C 1
ATOM 773 O O . PHE A 1 101 ? -11.809 7.068 17.834 1.00 85.69 101 PHE A O 1
ATOM 780 N N . LEU A 1 102 ? -10.755 5.831 16.311 1.00 81.00 102 LEU A N 1
ATOM 781 C CA . LEU A 1 102 ? -11.364 4.579 16.762 1.00 81.00 102 LEU A CA 1
ATOM 782 C C . LEU A 1 102 ? -10.983 4.237 18.210 1.00 81.00 102 LEU A C 1
ATOM 784 O O . LEU A 1 102 ? -11.809 3.707 18.960 1.00 81.00 102 LEU A O 1
ATOM 788 N N . LYS A 1 103 ? -9.750 4.543 18.633 1.00 82.50 103 LYS A N 1
ATOM 789 C CA . LYS A 1 103 ? -9.316 4.359 20.027 1.00 82.50 103 LYS A CA 1
ATOM 790 C C . LYS A 1 103 ? -10.063 5.291 20.982 1.00 82.50 103 LYS A C 1
ATOM 792 O O . LYS A 1 103 ? -10.509 4.833 22.036 1.00 82.50 103 LYS A O 1
ATOM 797 N N . THR A 1 104 ? -10.235 6.564 20.628 1.00 81.75 104 THR A N 1
ATOM 798 C CA . THR A 1 104 ? -10.949 7.528 21.481 1.00 81.75 104 THR A CA 1
ATOM 799 C C . THR A 1 104 ? -12.443 7.214 21.577 1.00 81.75 104 THR A C 1
ATOM 801 O O . THR A 1 104 ? -13.003 7.286 22.674 1.00 81.75 104 THR A O 1
ATOM 804 N N . MET A 1 105 ? -13.080 6.761 20.492 1.00 77.12 105 MET A N 1
ATOM 805 C CA . MET A 1 105 ? -14.469 6.280 20.530 1.00 77.12 105 MET A CA 1
ATOM 806 C C . MET A 1 105 ? -14.650 5.081 21.472 1.00 77.12 105 MET A C 1
ATOM 808 O O . MET A 1 105 ? -15.495 5.108 22.363 1.00 77.12 105 MET A O 1
ATOM 812 N N . LYS A 1 106 ? -13.804 4.049 21.365 1.00 75.94 106 LYS A N 1
ATOM 813 C CA . LYS A 1 106 ? -13.898 2.876 22.257 1.00 75.94 106 LYS A CA 1
ATOM 814 C C . LYS A 1 106 ? -13.716 3.240 23.731 1.00 75.94 106 LYS A C 1
ATOM 816 O O . LYS A 1 106 ? -14.373 2.665 24.601 1.00 75.94 106 LYS A O 1
ATOM 821 N N . HIS A 1 107 ? -12.826 4.187 24.019 1.00 70.75 107 HIS A N 1
ATOM 822 C CA . HIS A 1 107 ? -12.595 4.647 25.383 1.00 70.75 107 HIS A CA 1
ATOM 823 C C . HIS A 1 107 ? -13.794 5.431 25.934 1.00 70.75 107 HIS A C 1
ATOM 825 O O . HIS A 1 107 ? -14.212 5.196 27.067 1.00 70.75 107 HIS A O 1
ATOM 831 N N . THR A 1 108 ? -14.385 6.320 25.131 1.00 72.38 108 THR A N 1
ATOM 832 C CA . THR A 1 108 ? -15.567 7.101 25.533 1.00 72.38 108 THR A CA 1
ATOM 833 C C . THR A 1 108 ? -16.789 6.212 25.758 1.00 72.38 108 THR A C 1
ATOM 835 O O . THR A 1 108 ? -17.435 6.345 26.797 1.00 72.38 108 THR A O 1
ATOM 838 N N . ASP A 1 109 ? -17.033 5.216 24.904 1.00 71.94 109 ASP A N 1
ATOM 839 C CA . ASP A 1 109 ? -18.116 4.240 25.101 1.00 71.94 109 ASP A CA 1
ATOM 840 C C . ASP A 1 109 ? -17.949 3.421 26.393 1.00 71.94 109 ASP A C 1
ATOM 842 O O . ASP A 1 109 ? -18.917 3.145 27.112 1.00 71.94 109 ASP A O 1
ATOM 846 N N . SER A 1 110 ? -16.711 3.034 26.714 1.00 70.62 110 SER A N 1
ATOM 847 C CA . SER A 1 110 ? -16.387 2.318 27.955 1.00 70.62 110 SER A CA 1
ATOM 848 C C . SER A 1 110 ? -16.592 3.200 29.196 1.00 70.62 110 SER A C 1
ATOM 850 O O . SER A 1 110 ? -17.182 2.766 30.197 1.00 70.62 110 SER A O 1
ATOM 852 N N . GLN A 1 111 ? -16.180 4.470 29.129 1.00 67.50 111 GLN A N 1
ATOM 853 C CA . GLN A 1 111 ? -16.395 5.433 30.211 1.00 67.50 111 GLN A CA 1
ATOM 854 C C . GLN A 1 111 ? -17.881 5.744 30.427 1.00 67.50 111 GLN A C 1
ATOM 856 O O . GLN A 1 111 ? -18.340 5.746 31.571 1.00 67.50 111 GLN A O 1
ATOM 861 N N . GLU A 1 112 ? -18.646 5.934 29.352 1.00 73.12 112 GLU A N 1
ATOM 862 C CA . GLU A 1 112 ? -20.094 6.166 29.375 1.00 73.12 112 GLU A CA 1
ATOM 863 C C . GLU A 1 112 ? -20.832 4.990 30.042 1.00 73.12 112 GLU A C 1
ATOM 865 O O . GLU A 1 112 ? -21.655 5.194 30.943 1.00 73.12 112 GLU A O 1
ATOM 870 N N . LYS A 1 113 ? -20.498 3.744 29.670 1.00 77.06 113 LYS A N 1
ATOM 871 C CA . LYS A 1 113 ? -21.046 2.537 30.318 1.00 77.06 113 LYS A CA 1
ATOM 872 C C . LYS A 1 113 ? -20.706 2.495 31.804 1.00 77.06 113 LYS A C 1
ATOM 874 O O . LYS A 1 113 ? -21.586 2.268 32.631 1.00 77.06 113 LYS A O 1
ATOM 879 N N . THR A 1 114 ? -19.453 2.769 32.156 1.00 76.25 114 THR A N 1
ATOM 880 C CA . THR A 1 114 ? -19.007 2.780 33.556 1.00 76.25 114 THR A CA 1
ATOM 881 C C . THR A 1 114 ? -19.738 3.849 34.371 1.00 76.25 114 THR A C 1
ATOM 883 O O . THR A 1 114 ? -20.131 3.595 35.513 1.00 76.25 114 THR A O 1
ATOM 886 N N . ARG A 1 115 ? -19.974 5.034 33.791 1.00 83.00 115 ARG A N 1
ATOM 887 C CA . ARG A 1 115 ? -20.724 6.117 34.439 1.00 83.00 115 ARG A CA 1
ATOM 888 C C . ARG A 1 115 ? -22.172 5.713 34.705 1.00 83.00 115 ARG A C 1
ATOM 890 O O . ARG A 1 115 ? -22.626 5.837 35.841 1.00 83.00 115 ARG A O 1
ATOM 897 N N . LYS A 1 116 ? -22.855 5.148 33.704 1.00 83.69 116 LYS A N 1
ATOM 898 C CA . LYS A 1 116 ? -24.242 4.665 33.832 1.00 83.69 116 LYS A CA 1
ATOM 899 C C . LYS A 1 116 ? -24.376 3.585 34.905 1.00 83.69 116 LYS A C 1
ATOM 901 O O . LYS A 1 116 ? -25.290 3.650 35.722 1.00 83.69 116 LYS A O 1
ATOM 906 N N . THR A 1 117 ? -23.434 2.644 34.979 1.00 82.50 117 THR A N 1
ATOM 907 C CA . THR A 1 117 ? -23.437 1.609 36.025 1.00 82.50 117 THR A CA 1
ATOM 908 C C . THR A 1 117 ? -23.241 2.206 37.421 1.00 82.50 117 THR A C 1
ATOM 910 O O . THR A 1 117 ? -23.953 1.838 38.354 1.00 82.50 117 THR A O 1
ATOM 913 N N . LYS A 1 118 ? -22.322 3.169 37.581 1.00 88.88 118 LYS A N 1
ATOM 914 C CA . LYS A 1 118 ? -22.115 3.864 38.865 1.00 88.88 118 LYS A CA 1
ATOM 915 C C . LYS A 1 118 ? -23.356 4.650 39.300 1.00 88.88 118 LYS A C 1
ATOM 917 O O . LYS A 1 118 ? -23.721 4.604 40.475 1.00 88.88 118 LYS A O 1
ATOM 922 N N . GLU A 1 119 ? -24.015 5.340 38.372 1.00 88.69 119 GLU A N 1
ATOM 923 C CA . GLU A 1 119 ? -25.269 6.058 38.633 1.00 88.69 119 GLU A CA 1
ATOM 924 C C . GLU A 1 119 ? -26.397 5.094 39.038 1.00 88.69 119 GLU A C 1
ATOM 926 O O . GLU A 1 119 ? -27.077 5.342 40.036 1.00 88.69 119 GLU A O 1
ATOM 931 N N . ALA A 1 120 ? -26.535 3.957 38.349 1.00 86.12 120 ALA A N 1
ATOM 932 C CA . ALA A 1 120 ? -27.528 2.933 38.673 1.00 86.12 120 ALA A CA 1
ATOM 933 C C . ALA A 1 120 ? -27.312 2.320 40.069 1.00 86.12 120 ALA A C 1
ATOM 935 O O . ALA A 1 120 ? -28.262 2.202 40.842 1.00 86.12 120 ALA A O 1
ATOM 936 N N . ILE A 1 121 ? -26.064 1.998 40.435 1.00 88.94 121 ILE A N 1
ATOM 937 C CA . ILE A 1 121 ? -25.726 1.487 41.777 1.00 88.94 121 ILE A CA 1
ATOM 938 C C . ILE A 1 121 ? -26.068 2.524 42.854 1.00 88.94 121 ILE A C 1
ATOM 940 O O . ILE A 1 121 ? -26.619 2.180 43.903 1.00 88.94 121 ILE A O 1
ATOM 944 N N . LYS A 1 122 ? -25.766 3.805 42.604 1.00 91.12 122 LYS A N 1
ATOM 945 C CA . LYS A 1 122 ? -26.078 4.890 43.543 1.00 91.12 122 LYS A CA 1
ATOM 946 C C . LYS A 1 122 ? -27.591 5.055 43.722 1.00 91.12 122 LYS A C 1
ATOM 948 O O . LYS A 1 122 ? -28.045 5.231 44.853 1.00 91.12 122 LYS A O 1
ATOM 953 N N . ALA A 1 123 ? -28.360 4.960 42.637 1.00 88.50 123 ALA A N 1
ATOM 954 C CA . ALA A 1 123 ? -29.818 5.019 42.677 1.00 88.50 123 ALA A CA 1
ATOM 955 C C . ALA A 1 123 ? -30.430 3.828 43.439 1.00 88.50 123 ALA A C 1
ATOM 957 O O . ALA A 1 123 ? -31.286 4.045 44.298 1.00 88.50 123 ALA A O 1
ATOM 958 N N . ASP A 1 124 ? -29.959 2.598 43.202 1.00 90.62 124 ASP A N 1
ATOM 959 C CA . ASP A 1 124 ? -30.451 1.405 43.913 1.00 90.62 124 ASP A CA 1
ATOM 960 C C . ASP A 1 124 ? -30.140 1.473 45.416 1.00 90.62 124 ASP A C 1
ATOM 962 O O . ASP A 1 124 ? -31.003 1.203 46.256 1.00 90.62 124 ASP A O 1
ATOM 966 N N . LYS A 1 125 ? -28.931 1.922 45.785 1.00 90.06 125 LYS A N 1
ATOM 967 C CA . LYS A 1 125 ? -28.555 2.101 47.194 1.00 90.06 125 LYS A CA 1
ATOM 968 C C . LYS A 1 125 ? -29.483 3.089 47.908 1.00 90.06 125 LYS A C 1
ATOM 970 O O . LYS A 1 125 ? -29.975 2.784 48.994 1.00 90.06 125 LYS A O 1
ATOM 975 N N . LEU A 1 126 ? -29.777 4.224 47.273 1.00 89.12 126 LEU A N 1
ATOM 976 C CA . LEU A 1 126 ? -30.683 5.234 47.821 1.00 89.12 126 LEU A CA 1
ATOM 977 C C . LEU A 1 126 ? -32.117 4.696 47.976 1.00 89.12 126 LEU A C 1
ATOM 979 O O . LEU A 1 126 ? -32.777 4.949 48.986 1.00 89.12 126 LEU A O 1
ATOM 983 N N . GLN A 1 127 ? -32.606 3.917 47.004 1.00 87.00 127 GLN A N 1
ATOM 984 C CA . GLN A 1 127 ? -33.923 3.280 47.100 1.00 87.00 127 GLN A CA 1
ATOM 985 C C . GLN A 1 127 ? -33.992 2.266 48.248 1.00 87.00 127 GLN A C 1
ATOM 987 O O . GLN A 1 127 ? -34.982 2.251 48.987 1.00 87.00 127 GLN A O 1
ATOM 992 N N . ARG A 1 128 ? -32.949 1.448 48.441 1.00 83.94 128 ARG A N 1
ATOM 993 C CA . ARG A 1 128 ? -32.877 0.501 49.566 1.00 83.94 128 ARG A CA 1
ATOM 994 C C . ARG A 1 128 ? -32.873 1.212 50.916 1.00 83.94 128 ARG A C 1
ATOM 996 O O . ARG A 1 128 ? -33.631 0.809 51.796 1.00 83.94 128 ARG A O 1
ATOM 1003 N N . GLU A 1 129 ? -32.084 2.273 51.072 1.00 83.06 129 GLU A N 1
ATOM 1004 C CA . GLU A 1 129 ? -32.045 3.073 52.305 1.00 83.06 129 GLU A CA 1
ATOM 1005 C C . GLU A 1 129 ? -33.416 3.690 52.618 1.00 83.06 129 GLU A C 1
ATOM 1007 O O . GLU A 1 129 ? -33.927 3.536 53.731 1.00 83.06 129 GLU A O 1
ATOM 1012 N N . ASN A 1 130 ? -34.079 4.282 51.620 1.00 82.44 130 ASN A N 1
ATOM 1013 C CA . ASN A 1 130 ? -35.429 4.827 51.785 1.00 82.44 130 ASN A CA 1
ATOM 1014 C C . ASN A 1 130 ? -36.456 3.748 52.171 1.00 82.44 130 ASN A C 1
ATOM 1016 O O . ASN A 1 130 ? -37.317 3.979 53.026 1.00 82.44 130 ASN A O 1
ATOM 1020 N N . ARG A 1 131 ? -36.359 2.549 51.586 1.00 82.75 131 ARG A N 1
ATOM 1021 C CA . ARG A 1 131 ? -37.263 1.425 51.874 1.00 82.75 131 ARG A CA 1
ATOM 1022 C C . ARG A 1 131 ? -37.053 0.863 53.285 1.00 82.75 131 ARG A C 1
ATOM 1024 O O . ARG A 1 131 ? -38.030 0.596 53.984 1.00 82.75 131 ARG A O 1
ATOM 1031 N N . MET A 1 132 ? -35.804 0.757 53.737 1.00 75.62 132 MET A N 1
ATOM 1032 C CA . MET A 1 132 ? -35.460 0.366 55.111 1.00 75.62 132 MET A CA 1
ATOM 1033 C C . MET A 1 132 ? -35.929 1.406 56.136 1.00 75.62 132 MET A C 1
ATOM 1035 O O . MET A 1 132 ? -36.514 1.043 57.159 1.00 75.62 132 MET A O 1
ATOM 1039 N N . GLY A 1 133 ? -35.764 2.697 55.836 1.00 73.88 133 GLY A N 1
ATOM 1040 C CA . GLY A 1 133 ? -36.271 3.782 56.678 1.00 73.88 133 GLY A CA 1
ATOM 1041 C C . GLY A 1 133 ? -37.796 3.765 56.834 1.00 73.88 133 GLY A C 1
ATOM 1042 O O . GLY A 1 133 ? -38.311 4.057 57.912 1.00 73.88 133 GLY A O 1
ATOM 1043 N N . GLN A 1 134 ? -38.542 3.373 55.796 1.00 70.62 134 GLN A N 1
ATOM 1044 C CA . GLN A 1 134 ? -39.997 3.200 55.895 1.00 70.62 134 GLN A CA 1
ATOM 1045 C C . GLN A 1 134 ? -40.409 1.952 56.692 1.00 70.62 134 GLN A C 1
ATOM 1047 O O . GLN A 1 134 ? -41.401 2.001 57.420 1.00 70.62 134 GLN A O 1
ATOM 1052 N N . LEU A 1 135 ? -39.664 0.846 56.587 1.00 62.00 135 LEU A N 1
ATOM 1053 C CA . LEU A 1 135 ? -39.927 -0.376 57.359 1.00 62.00 135 LEU A CA 1
ATOM 1054 C C . LEU A 1 135 ? -39.661 -0.175 58.856 1.00 62.00 135 LEU A C 1
ATOM 1056 O O . LEU A 1 135 ? -40.471 -0.600 59.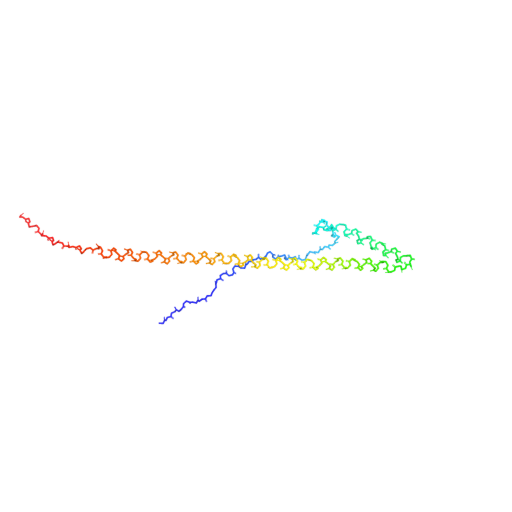676 1.00 62.00 135 LEU A O 1
ATOM 1060 N N . SER A 1 136 ? -38.605 0.564 59.209 1.00 61.69 136 SER A N 1
ATOM 1061 C CA . SER A 1 136 ? -38.309 0.959 60.595 1.00 61.69 136 SER A CA 1
ATOM 1062 C C . SER A 1 136 ? -39.422 1.805 61.229 1.00 61.69 136 SER A C 1
ATOM 1064 O O . SER A 1 136 ? -39.648 1.714 62.431 1.00 61.69 136 SER A O 1
ATOM 1066 N N . LYS A 1 137 ? -40.148 2.603 60.437 1.00 61.41 137 LYS A N 1
ATOM 1067 C CA . LYS A 1 137 ? -41.278 3.412 60.926 1.00 61.41 137 LYS A CA 1
ATOM 1068 C C . LYS A 1 137 ? -42.584 2.617 61.051 1.00 61.41 137 LYS A C 1
ATOM 1070 O O . LYS A 1 137 ? -43.501 3.075 61.723 1.00 61.41 137 LYS A O 1
ATOM 1075 N N . LYS A 1 138 ? -42.683 1.449 60.404 1.00 58.38 138 LYS A N 1
ATOM 1076 C CA . LYS A 1 138 ? -43.864 0.564 60.436 1.00 58.38 138 LYS A CA 1
ATOM 1077 C C . LYS A 1 138 ? -43.761 -0.572 61.458 1.00 58.38 138 LYS A C 1
ATOM 1079 O O . LYS A 1 138 ? -44.767 -1.234 61.704 1.00 58.38 138 LYS A O 1
ATOM 1084 N N . SER A 1 139 ? -42.597 -0.811 62.067 1.00 55.75 139 SER A N 1
ATOM 1085 C CA . SER A 1 139 ? -42.475 -1.767 63.170 1.00 55.75 139 SER A CA 1
ATOM 1086 C C . SER A 1 139 ? -43.072 -1.168 64.445 1.00 55.75 139 SER A C 1
ATOM 1088 O O . SER A 1 139 ? -42.399 -0.449 65.182 1.00 55.75 139 SER A O 1
ATOM 1090 N N . ALA A 1 140 ? -44.351 -1.449 64.695 1.00 58.72 140 ALA A N 1
ATOM 1091 C CA . ALA A 1 140 ? -44.956 -1.240 66.004 1.00 58.72 140 ALA A CA 1
ATOM 1092 C C . ALA A 1 140 ? -44.192 -2.061 67.065 1.00 58.72 140 ALA A C 1
ATOM 1094 O O . ALA A 1 140 ? -43.758 -3.178 66.761 1.00 58.72 140 ALA A O 1
ATOM 1095 N N . PRO A 1 141 ? -44.011 -1.550 68.297 1.00 59.97 141 PRO A N 1
ATOM 1096 C CA . PRO A 1 141 ? -43.376 -2.316 69.359 1.00 59.97 141 PRO A CA 1
ATOM 1097 C C . PRO A 1 141 ? -44.184 -3.593 69.602 1.00 59.97 141 PRO A C 1
ATOM 1099 O O . PRO A 1 141 ? -45.381 -3.540 69.888 1.00 59.97 141 PRO A O 1
ATOM 1102 N N . ILE A 1 142 ? -43.529 -4.748 69.466 1.00 58.16 142 ILE A N 1
ATOM 1103 C CA . ILE A 1 142 ? -44.114 -6.035 69.839 1.00 58.16 142 ILE A CA 1
ATOM 1104 C C . ILE A 1 142 ? -44.295 -5.989 71.355 1.00 58.16 142 ILE A C 1
ATOM 1106 O O . ILE A 1 142 ? -43.342 -6.138 72.118 1.00 58.16 142 ILE A O 1
ATOM 1110 N N . SER A 1 143 ? -45.526 -5.719 71.784 1.00 56.28 143 SER A N 1
ATOM 1111 C CA . SER A 1 143 ? -45.944 -5.850 73.173 1.00 56.28 143 SER A CA 1
ATOM 1112 C C . SER A 1 143 ? -45.780 -7.315 73.575 1.00 56.28 143 SER A C 1
ATOM 1114 O O . SER A 1 143 ? -46.597 -8.170 73.231 1.00 56.28 143 SER A O 1
ATOM 1116 N N . VAL A 1 144 ? -44.682 -7.622 74.262 1.00 56.06 144 VAL A N 1
ATOM 1117 C CA . VAL A 1 144 ? -44.473 -8.903 74.938 1.00 56.06 144 VAL A CA 1
ATOM 1118 C C . VAL A 1 144 ? -45.402 -8.956 76.149 1.00 56.06 144 VAL A C 1
ATOM 1120 O O . VAL A 1 144 ? -45.032 -8.618 77.271 1.00 56.06 144 VAL A O 1
ATOM 1123 N N . GLY A 1 145 ? -46.655 -9.337 75.892 1.00 48.38 145 GLY A N 1
ATOM 1124 C CA . GLY A 1 145 ? -47.654 -9.606 76.917 1.00 48.38 145 GLY A CA 1
ATOM 1125 C C . GLY A 1 145 ? -47.161 -10.687 77.878 1.00 48.38 145 GLY A C 1
ATOM 1126 O O . GLY A 1 145 ? -46.750 -11.774 77.475 1.00 48.38 145 GLY A O 1
ATOM 1127 N N . SER A 1 146 ? -47.184 -10.362 79.165 1.00 59.50 146 SER A N 1
ATOM 1128 C CA . SER A 1 146 ? -46.694 -11.174 80.273 1.00 59.50 146 SER A CA 1
ATOM 1129 C C . SER A 1 146 ? -47.362 -12.557 80.320 1.00 59.50 146 SER A C 1
ATOM 1131 O O . SER A 1 146 ? -48.573 -12.677 80.508 1.00 59.50 146 SER A O 1
ATOM 1133 N N . LEU A 1 147 ? -46.553 -13.618 80.200 1.00 56.38 147 LEU A N 1
ATOM 1134 C CA . LEU A 1 147 ? -46.970 -15.011 80.393 1.00 56.38 147 LEU A CA 1
ATOM 1135 C C . LEU A 1 147 ? -47.510 -15.207 81.825 1.00 56.38 147 LEU A C 1
ATOM 1137 O O . LEU A 1 147 ? -46.746 -15.275 82.792 1.00 56.38 147 LEU A O 1
ATOM 1141 N N . LYS A 1 148 ? -48.833 -15.335 81.978 1.00 55.66 148 LYS A N 1
ATOM 1142 C CA . LYS A 1 148 ? -49.452 -15.780 83.236 1.00 55.66 148 LYS A CA 1
ATOM 1143 C C . LYS A 1 148 ? -49.128 -17.259 83.467 1.00 55.66 148 LYS A C 1
ATOM 1145 O O . LYS A 1 148 ? -49.566 -18.124 82.715 1.00 55.66 148 LYS A O 1
ATOM 1150 N N . LYS A 1 149 ? -48.381 -17.551 84.538 1.00 55.50 149 LYS A N 1
ATOM 1151 C CA . LYS A 1 149 ? -48.127 -18.915 85.026 1.00 55.50 149 LYS A CA 1
ATOM 1152 C C . LYS A 1 149 ? -49.445 -19.574 85.452 1.00 55.50 149 LYS A C 1
ATOM 1154 O O . LYS A 1 149 ? -50.082 -19.124 86.402 1.00 55.50 149 LYS A O 1
ATOM 1159 N N . ALA A 1 150 ? -49.830 -20.654 84.775 1.00 52.78 150 ALA A N 1
ATOM 1160 C CA . ALA A 1 150 ? -50.922 -21.522 85.199 1.00 52.78 150 ALA A CA 1
ATOM 1161 C C . ALA A 1 150 ? -50.444 -22.436 86.342 1.00 52.78 150 ALA A C 1
ATOM 1163 O O . ALA A 1 150 ? -49.512 -23.223 86.180 1.00 52.78 150 ALA A O 1
ATOM 1164 N N . LYS A 1 151 ? -51.075 -22.305 87.511 1.00 53.31 151 LYS A N 1
ATOM 1165 C CA . LYS A 1 151 ? -50.841 -23.117 88.712 1.00 53.31 151 LYS A CA 1
ATOM 1166 C C . LYS A 1 151 ? -51.698 -24.388 88.590 1.00 53.31 151 LYS A C 1
ATOM 1168 O O . LYS A 1 151 ? -52.921 -24.291 88.663 1.00 53.31 151 LYS A O 1
ATOM 1173 N N . LYS A 1 152 ? -51.087 -25.553 88.347 1.00 54.16 152 LYS A N 1
ATOM 1174 C CA . LYS A 1 152 ? -51.779 -26.855 88.402 1.00 54.16 152 LYS A CA 1
ATOM 1175 C C . LYS A 1 152 ? -51.842 -27.331 89.860 1.00 54.16 152 LYS A C 1
ATOM 1177 O O . LYS A 1 152 ? -50.839 -27.230 90.564 1.00 54.16 152 LYS A O 1
ATOM 1182 N N . LYS A 1 153 ? -53.043 -27.743 90.280 1.00 57.28 153 LYS A N 1
ATOM 1183 C CA . LYS A 1 153 ? -53.338 -28.431 91.545 1.00 57.28 153 LYS A CA 1
ATOM 1184 C C . LYS A 1 153 ? -52.774 -29.844 91.533 1.00 57.28 153 LYS A C 1
ATOM 1186 O O . LYS A 1 153 ? -52.727 -30.419 90.421 1.00 57.28 153 LYS A O 1
#

pLDDT: mean 70.63, std 14.42, range [33.91, 91.31]

Radius of gyration: 40.14 Å; chains: 1; bounding box: 82×42×122 Å

Foldseek 3Di:
DDDDDDDDDDDPPDPPDPPPPPPDPDDPDDDDDADADPNDTPVVVVVVVVVLVVVVVVCVVVVPCPVVVSVVVVVVVVVVVVVVVVVVVVVVVVVVVVVVVVVVVVVVVVVVVVVVVVVVVVVVVVVVVVVVVVVVVVDDPPPPPDDDDDDDD

Secondary structure (DSSP, 8-state):
---PPPP---------------------S-----SEETTEEHHHHHHHHHHHHHHHHHHHHH----HHHHHHHHHHHHHHHHHHHHHHHHHHHHHHHHHHHHHHHHHHHHHHHHHHHHHHHHHHHHHHHHHHHHHHHH---------------

Sequence (153 aa):
MEVRPTNGGDDCSEIKLPQTQSESLEVLGDITLTGVVNGVDVTDLQRQITAVETKMDKCKAEGNYDLIEVKAELRKNFEKIAGFTTATIQRMKNIEADIVFLKTMKHTDSQEKTRKTKEAIKADKLQRENRMGQLSKKSAPISVGSLKKAKKK